Protein AF-A0A6M3LVD5-F1 (afdb_monomer_lite)

Structure (mmCIF, N/CA/C/O backbone):
data_AF-A0A6M3LVD5-F1
#
_entry.id   AF-A0A6M3LVD5-F1
#
loop_
_atom_site.group_PDB
_atom_site.id
_atom_site.type_symbol
_atom_site.label_atom_id
_atom_site.label_alt_id
_atom_site.label_comp_id
_atom_site.label_asym_id
_atom_site.label_entity_id
_atom_site.label_seq_id
_atom_site.pdbx_PDB_ins_code
_atom_site.Cartn_x
_atom_site.Cartn_y
_atom_site.Cartn_z
_atom_site.occupancy
_atom_site.B_iso_or_equiv
_atom_site.auth_seq_id
_atom_site.auth_comp_id
_atom_site.auth_asym_id
_atom_site.auth_atom_id
_atom_site.pdbx_PDB_model_num
ATOM 1 N N . MET A 1 1 ? -1.482 -11.958 -8.853 1.00 71.75 1 MET A N 1
ATOM 2 C CA . MET A 1 1 ? -2.565 -11.832 -7.852 1.00 71.75 1 MET A CA 1
ATOM 3 C C . MET A 1 1 ? -2.237 -10.636 -6.980 1.00 71.75 1 MET A C 1
ATOM 5 O O . MET A 1 1 ? -1.059 -10.420 -6.729 1.00 71.75 1 MET A O 1
ATOM 9 N N . ASN A 1 2 ? -3.229 -9.861 -6.551 1.00 80.25 2 ASN A N 1
ATOM 10 C CA . ASN A 1 2 ? -2.996 -8.746 -5.636 1.00 80.25 2 ASN A CA 1
ATOM 11 C C . ASN A 1 2 ? -3.563 -9.129 -4.272 1.00 80.25 2 ASN A C 1
ATOM 13 O O . ASN A 1 2 ? -4.730 -9.502 -4.179 1.00 80.25 2 ASN A O 1
ATOM 17 N N . LEU A 1 3 ? -2.725 -9.080 -3.240 1.00 87.94 3 LEU A N 1
ATOM 18 C CA . LEU A 1 3 ? -3.170 -9.163 -1.854 1.00 87.94 3 LEU A CA 1
ATOM 19 C C . LEU A 1 3 ? -3.458 -7.741 -1.388 1.00 87.94 3 LEU A C 1
ATOM 21 O O . LEU A 1 3 ? -2.615 -6.862 -1.553 1.00 87.94 3 LEU A O 1
ATOM 25 N N . ALA A 1 4 ? -4.649 -7.519 -0.851 1.00 91.12 4 ALA A N 1
ATOM 26 C CA . ALA A 1 4 ? -5.153 -6.205 -0.489 1.00 91.12 4 ALA A CA 1
ATOM 27 C C . ALA A 1 4 ? -5.620 -6.223 0.966 1.00 91.12 4 ALA A C 1
ATOM 29 O O . ALA A 1 4 ? -6.363 -7.122 1.356 1.00 91.12 4 ALA A O 1
ATOM 30 N N . THR A 1 5 ? -5.209 -5.229 1.751 1.00 91.44 5 THR A N 1
ATOM 31 C CA . THR A 1 5 ? -5.739 -5.003 3.101 1.00 91.44 5 THR A CA 1
ATOM 32 C C . THR A 1 5 ? -6.187 -3.548 3.248 1.00 91.44 5 THR A C 1
ATOM 34 O O . THR A 1 5 ? -5.503 -2.659 2.729 1.00 91.44 5 THR A O 1
ATOM 37 N N . PRO A 1 6 ? -7.336 -3.269 3.888 1.00 93.88 6 PRO A N 1
ATOM 38 C CA . PRO A 1 6 ? -7.766 -1.897 4.127 1.00 93.88 6 PRO A CA 1
ATOM 39 C C . PRO A 1 6 ? -6.770 -1.173 5.037 1.00 93.88 6 PRO A C 1
ATOM 41 O O . PRO A 1 6 ? -6.201 -1.765 5.951 1.00 93.88 6 PRO A O 1
ATOM 44 N N . CYS A 1 7 ? -6.568 0.117 4.799 1.00 93.88 7 CYS A N 1
ATOM 45 C CA . CYS A 1 7 ? -5.707 0.964 5.615 1.00 93.88 7 CYS A CA 1
ATOM 46 C C . CYS A 1 7 ? -6.192 2.419 5.603 1.00 93.88 7 CYS A C 1
ATOM 48 O O . CYS A 1 7 ? -6.886 2.843 4.678 1.00 93.88 7 CYS A O 1
ATOM 50 N N . THR A 1 8 ? -5.775 3.209 6.590 1.00 95.00 8 THR A N 1
ATOM 51 C CA . THR A 1 8 ? -6.018 4.660 6.620 1.00 95.00 8 THR A CA 1
ATOM 52 C C . THR A 1 8 ? -4.722 5.410 6.364 1.00 95.00 8 THR A C 1
ATOM 54 O O . THR A 1 8 ? -3.709 5.143 7.007 1.00 95.00 8 THR A O 1
ATOM 57 N N . VAL A 1 9 ? -4.727 6.371 5.443 1.00 94.44 9 VAL A N 1
ATOM 58 C CA . VAL A 1 9 ? -3.536 7.183 5.158 1.00 94.44 9 VAL A CA 1
ATOM 59 C C . VAL A 1 9 ? -3.413 8.289 6.197 1.00 94.44 9 VAL A C 1
ATOM 61 O O . VAL A 1 9 ? -4.259 9.168 6.260 1.00 94.44 9 VAL A O 1
ATOM 64 N N . ARG A 1 10 ? -2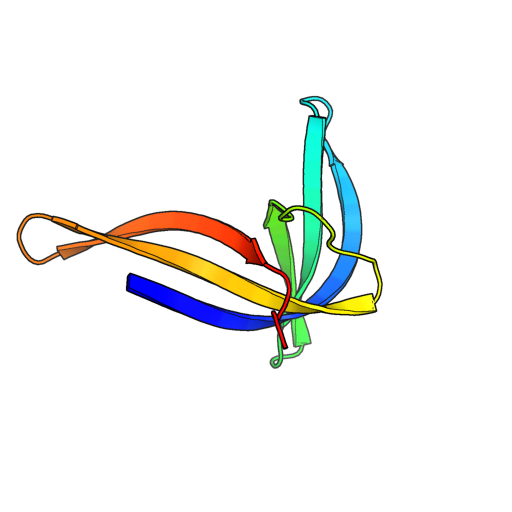.347 8.304 6.994 1.00 94.88 10 ARG A N 1
ATOM 65 C CA . ARG A 1 10 ? -2.147 9.303 8.059 1.00 94.88 10 ARG A CA 1
ATOM 66 C C . ARG A 1 10 ? -1.299 10.480 7.643 1.00 94.88 10 ARG A C 1
ATOM 68 O O . ARG A 1 10 ? -1.519 11.604 8.090 1.00 94.88 10 ARG A O 1
ATOM 75 N N . SER A 1 11 ? -0.328 10.248 6.776 1.00 93.75 11 SER A N 1
ATOM 76 C CA . SER A 1 11 ? 0.477 11.327 6.226 1.00 93.75 11 SER A CA 1
ATOM 77 C C . SER A 1 11 ? 1.037 10.955 4.864 1.00 93.75 11 SER A C 1
ATOM 79 O O . SER A 1 11 ? 1.086 9.789 4.474 1.00 93.75 11 SER A O 1
ATOM 81 N N . LEU A 1 12 ? 1.427 11.984 4.120 1.00 93.56 12 LEU A N 1
ATOM 82 C CA . LEU A 1 12 ? 2.038 11.867 2.809 1.00 93.56 12 LEU A CA 1
ATOM 83 C C . LEU A 1 12 ? 3.304 12.708 2.815 1.00 93.56 12 LEU A C 1
ATOM 85 O O . LEU A 1 12 ? 3.262 13.896 3.133 1.00 93.56 12 LEU A O 1
ATOM 89 N N . LYS A 1 13 ? 4.416 12.097 2.430 1.00 92.88 13 LYS A N 1
ATOM 90 C CA . LYS A 1 13 ? 5.699 12.772 2.253 1.00 92.88 13 LYS A CA 1
ATOM 91 C C . LYS A 1 13 ? 6.203 12.563 0.834 1.00 92.88 13 LYS A C 1
ATOM 93 O O . LYS A 1 13 ? 5.882 11.567 0.185 1.00 92.88 13 LYS A O 1
ATOM 98 N N . ARG A 1 14 ? 6.995 13.510 0.342 1.00 91.00 14 ARG A N 1
ATOM 99 C CA . ARG A 1 14 ? 7.680 13.383 -0.943 1.00 91.00 14 ARG A CA 1
ATOM 100 C C . ARG A 1 14 ? 9.139 13.042 -0.677 1.00 91.00 14 ARG A C 1
ATOM 102 O O . ARG A 1 14 ? 9.817 13.777 0.032 1.00 91.00 14 ARG A O 1
ATOM 109 N N . ALA A 1 15 ? 9.598 11.918 -1.205 1.00 85.94 15 ALA A N 1
ATOM 110 C CA . ALA A 1 15 ? 11.005 11.557 -1.175 1.00 85.94 15 ALA A CA 1
ATOM 111 C C . ALA A 1 15 ? 11.786 12.426 -2.174 1.00 85.94 15 ALA A C 1
ATOM 113 O O . ALA A 1 15 ? 11.228 12.908 -3.163 1.00 85.94 15 ALA A O 1
ATOM 114 N N . GLY A 1 16 ? 13.086 12.617 -1.933 1.00 85.44 16 GLY A N 1
ATOM 115 C CA . GLY A 1 16 ? 13.944 13.461 -2.779 1.00 85.44 16 GLY A CA 1
ATOM 116 C C . GLY A 1 16 ? 14.030 13.008 -4.243 1.00 85.44 16 GLY A C 1
ATOM 117 O O . GLY A 1 16 ? 14.336 13.810 -5.115 1.00 85.44 16 GLY A O 1
ATOM 118 N N . ASN A 1 17 ? 13.686 11.751 -4.530 1.00 86.06 17 ASN A N 1
ATOM 119 C CA . ASN A 1 17 ? 13.590 11.185 -5.879 1.00 86.06 17 ASN A CA 1
ATOM 120 C C . ASN A 1 17 ? 12.213 11.390 -6.549 1.00 86.06 17 ASN A C 1
ATOM 122 O O . ASN A 1 17 ? 11.930 10.775 -7.573 1.00 86.06 17 ASN A O 1
ATOM 126 N N . GLY A 1 18 ? 11.334 12.210 -5.966 1.00 82.88 18 GLY A N 1
ATOM 127 C CA . GLY A 1 18 ? 10.010 12.523 -6.508 1.00 82.88 18 GLY A CA 1
ATOM 128 C C . GLY A 1 18 ? 8.903 11.526 -6.149 1.00 82.88 18 GLY A C 1
ATOM 129 O O . GLY A 1 18 ? 7.733 11.833 -6.396 1.00 82.88 18 GLY A O 1
ATOM 130 N N . LEU A 1 19 ? 9.229 10.387 -5.521 1.00 86.88 19 LEU A N 1
ATOM 131 C CA . LEU A 1 19 ? 8.234 9.414 -5.063 1.00 86.88 19 LEU A CA 1
ATOM 132 C C . LEU A 1 19 ? 7.374 9.989 -3.934 1.00 86.88 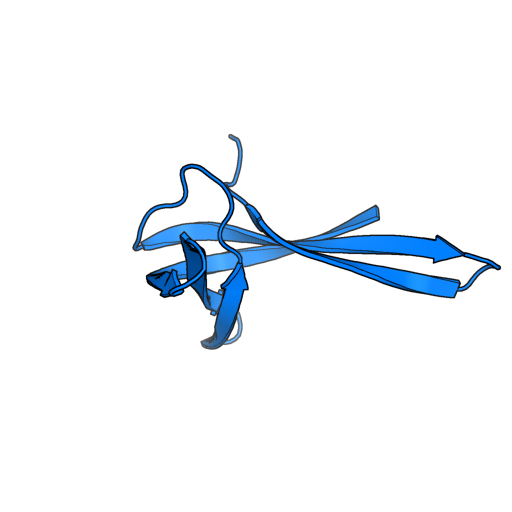19 LEU A C 1
ATOM 134 O O . LEU A 1 19 ? 7.861 10.690 -3.045 1.00 86.88 19 LEU A O 1
ATOM 138 N N . ARG A 1 20 ? 6.086 9.649 -3.939 1.00 92.88 20 ARG A N 1
ATOM 139 C CA . ARG A 1 20 ? 5.180 9.922 -2.819 1.00 92.88 20 ARG A CA 1
ATOM 140 C C . ARG A 1 20 ? 5.165 8.703 -1.906 1.00 92.88 20 ARG A C 1
ATOM 142 O O . ARG A 1 20 ? 4.907 7.600 -2.369 1.00 92.88 20 ARG A O 1
ATOM 149 N N . ILE A 1 21 ? 5.438 8.904 -0.624 1.00 94.12 21 ILE A N 1
ATOM 150 C CA . ILE A 1 21 ? 5.376 7.868 0.408 1.00 94.12 21 ILE A CA 1
ATOM 151 C C . ILE A 1 21 ? 4.202 8.199 1.328 1.00 94.12 21 ILE A C 1
ATOM 153 O O . ILE A 1 21 ? 4.104 9.321 1.827 1.00 94.12 21 ILE A O 1
ATOM 157 N N . ALA A 1 22 ? 3.309 7.238 1.525 1.00 94.56 22 ALA A N 1
ATOM 158 C CA . ALA A 1 22 ? 2.236 7.299 2.502 1.00 94.56 22 ALA A CA 1
ATOM 159 C C . ALA A 1 22 ? 2.685 6.622 3.797 1.00 94.56 22 ALA A C 1
ATOM 161 O O . ALA A 1 22 ? 3.242 5.525 3.766 1.00 94.56 22 ALA A O 1
ATOM 162 N N . VAL A 1 23 ? 2.402 7.265 4.927 1.00 95.06 23 VAL A N 1
ATOM 163 C CA . VAL A 1 23 ? 2.336 6.579 6.218 1.00 95.06 23 VAL A CA 1
ATOM 164 C C . VAL A 1 23 ? 0.909 6.086 6.370 1.00 95.06 23 VAL A C 1
ATOM 166 O O . VAL A 1 23 ? -0.026 6.891 6.348 1.00 95.06 23 VAL A O 1
ATOM 169 N N . VAL A 1 24 ? 0.741 4.776 6.487 1.00 95.44 24 VAL A N 1
ATOM 170 C CA . VAL A 1 24 ? -0.564 4.136 6.644 1.00 95.44 24 VAL A CA 1
ATOM 171 C C . VAL A 1 24 ? -0.709 3.524 8.022 1.00 95.44 24 VAL A C 1
ATOM 173 O O . VAL A 1 24 ? 0.262 3.029 8.585 1.00 95.44 24 VAL A O 1
ATOM 176 N N . GLU A 1 25 ? -1.932 3.558 8.531 1.00 95.56 25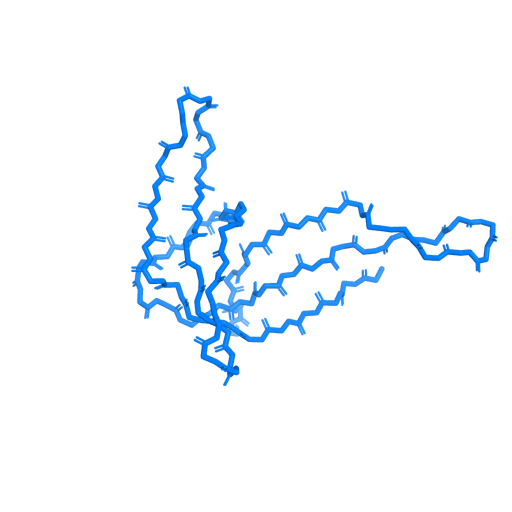 GLU A N 1
ATOM 177 C CA . GLU A 1 25 ? -2.373 2.810 9.702 1.00 95.56 25 GLU A CA 1
ATOM 178 C C . GLU A 1 25 ? -3.197 1.609 9.242 1.00 95.56 25 GLU A C 1
ATOM 180 O O . GLU A 1 25 ? -4.120 1.746 8.427 1.00 95.56 25 GLU A O 1
ATOM 185 N N . LEU A 1 26 ? -2.834 0.433 9.739 1.00 94.19 26 LEU A N 1
ATOM 186 C CA . LEU A 1 26 ? -3.511 -0.827 9.469 1.00 94.19 26 LEU A CA 1
ATOM 187 C C . LEU A 1 26 ? -4.627 -1.086 10.498 1.00 94.19 26 LEU A C 1
ATOM 189 O O . LEU A 1 26 ? -4.658 -0.451 11.551 1.00 94.19 26 LEU A O 1
ATOM 193 N N . PRO A 1 27 ? -5.558 -2.023 10.229 1.00 91.88 27 PRO A N 1
ATOM 194 C CA . PRO A 1 27 ? -6.683 -2.299 11.126 1.00 91.88 27 PRO A CA 1
ATOM 195 C C . PRO A 1 27 ? -6.268 -2.834 12.503 1.00 91.88 27 PRO A C 1
ATOM 197 O O . PRO A 1 27 ? -7.050 -2.769 13.445 1.00 91.88 27 PRO A O 1
ATOM 200 N N . ASP A 1 28 ? -5.052 -3.368 12.616 1.00 92.56 28 ASP A N 1
ATOM 201 C CA . ASP A 1 28 ? -4.446 -3.823 13.869 1.00 92.56 28 ASP A CA 1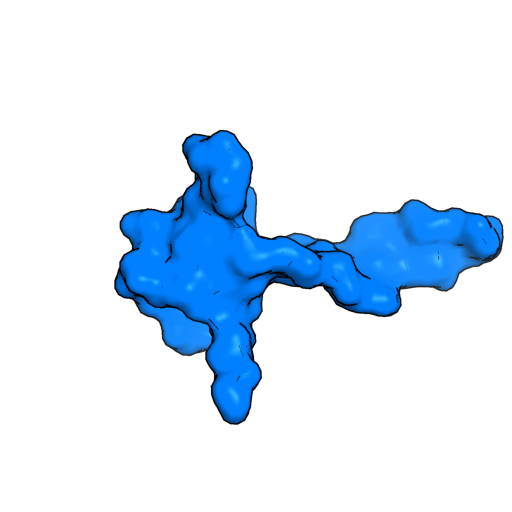
ATOM 202 C C . ASP A 1 28 ? -3.790 -2.681 14.676 1.00 92.56 28 ASP A C 1
ATOM 204 O O . ASP A 1 28 ? -3.201 -2.929 15.726 1.00 92.56 28 ASP A O 1
ATOM 208 N N . GLY A 1 29 ? -3.891 -1.433 14.201 1.00 92.25 29 GLY A N 1
ATOM 209 C CA . GLY A 1 29 ? -3.320 -0.241 14.833 1.00 92.25 29 GLY A CA 1
ATOM 210 C C . GLY A 1 29 ? -1.823 -0.052 14.574 1.00 92.25 29 GLY A C 1
ATOM 211 O O . GLY A 1 29 ? -1.221 0.878 15.112 1.00 92.25 29 GLY A O 1
ATOM 212 N N . THR A 1 30 ? -1.200 -0.914 13.766 1.00 95.25 30 THR A N 1
ATOM 213 C CA . THR A 1 30 ? 0.206 -0.760 13.380 1.00 95.25 30 THR A CA 1
ATOM 214 C C . THR A 1 30 ? 0.370 0.261 12.255 1.00 95.25 30 THR A C 1
ATOM 216 O O . THR A 1 30 ? -0.569 0.572 11.516 1.00 95.25 30 THR A O 1
ATOM 219 N N . PHE A 1 31 ? 1.587 0.793 12.116 1.00 94.69 31 PHE A N 1
ATOM 220 C CA . PHE A 1 31 ? 1.919 1.803 11.113 1.00 94.69 31 PHE A CA 1
ATOM 221 C C . PHE A 1 31 ? 3.001 1.310 10.155 1.00 94.69 31 PHE A C 1
ATOM 223 O O . PHE A 1 31 ? 3.923 0.599 10.555 1.00 94.69 31 PHE A O 1
ATOM 230 N N . GLY A 1 32 ? 2.923 1.742 8.895 1.00 91.88 32 GLY A N 1
ATOM 231 C CA . GLY A 1 32 ? 3.916 1.422 7.870 1.00 91.88 32 GLY A CA 1
ATOM 232 C C . GLY A 1 32 ? 4.132 2.554 6.869 1.00 91.88 32 GLY A C 1
ATOM 233 O O . GLY A 1 32 ? 3.233 3.355 6.615 1.00 91.88 32 GLY A O 1
ATOM 234 N N . GLU A 1 33 ? 5.329 2.609 6.280 1.00 93.75 33 GLU A N 1
ATOM 235 C CA . GLU A 1 33 ? 5.664 3.536 5.196 1.00 93.75 33 GLU A CA 1
ATOM 236 C C . GLU A 1 33 ? 5.709 2.812 3.857 1.00 93.75 33 GLU A C 1
ATOM 238 O O . GLU A 1 33 ? 6.427 1.826 3.691 1.00 93.75 33 GLU A O 1
ATOM 243 N N . VAL A 1 34 ? 4.954 3.310 2.886 1.00 93.81 34 VAL A N 1
ATOM 244 C CA . VAL A 1 34 ? 4.719 2.600 1.628 1.00 93.81 34 VAL A CA 1
ATOM 245 C C . VAL A 1 34 ? 4.554 3.578 0.468 1.00 93.81 34 VAL A C 1
ATOM 247 O O . VAL A 1 34 ? 4.066 4.692 0.669 1.00 93.81 34 VAL A O 1
ATOM 250 N N . PRO A 1 35 ? 4.947 3.207 -0.764 1.00 94.44 35 PRO A N 1
ATOM 251 C CA . PRO A 1 35 ? 4.715 4.053 -1.929 1.00 94.44 35 PRO A CA 1
ATOM 252 C C . PRO A 1 35 ? 3.225 4.369 -2.094 1.00 94.44 35 PRO A C 1
ATOM 254 O O . PRO A 1 35 ? 2.383 3.472 -2.080 1.00 94.44 35 PRO A O 1
ATOM 257 N N . ALA A 1 36 ? 2.896 5.646 -2.252 1.00 93.38 36 ALA A N 1
ATOM 258 C CA . ALA A 1 36 ? 1.536 6.100 -2.487 1.00 93.38 36 ALA A CA 1
ATOM 259 C C . ALA A 1 36 ? 1.238 6.092 -3.988 1.00 93.38 36 ALA A C 1
ATOM 261 O O . ALA A 1 36 ? 1.996 6.661 -4.777 1.00 93.38 36 ALA A O 1
ATOM 262 N N . GLY A 1 37 ? 0.121 5.477 -4.369 1.00 89.44 37 GLY A N 1
ATOM 263 C CA . GLY A 1 37 ? -0.447 5.613 -5.701 1.00 89.44 37 GLY A CA 1
ATOM 264 C C . GLY A 1 37 ? -0.987 7.019 -5.962 1.00 89.44 37 GLY A C 1
ATOM 265 O O . GLY A 1 37 ? -1.086 7.871 -5.069 1.00 89.44 37 GLY A O 1
ATOM 266 N N . ASP A 1 38 ? -1.351 7.264 -7.215 1.00 87.25 38 ASP A N 1
ATOM 267 C CA . ASP A 1 38 ? -1.855 8.562 -7.644 1.00 87.25 38 ASP A CA 1
ATOM 268 C C . ASP A 1 38 ? -3.213 8.892 -7.013 1.00 87.25 38 ASP A C 1
ATOM 270 O O . ASP A 1 38 ? -4.059 8.031 -6.779 1.00 87.25 38 ASP A O 1
ATOM 274 N N . GLY A 1 39 ? -3.425 10.177 -6.726 1.00 86.62 39 GLY A N 1
ATOM 275 C CA . GLY A 1 39 ? -4.702 10.676 -6.208 1.00 86.62 39 GLY A CA 1
ATOM 276 C C . GLY A 1 39 ? -4.990 10.401 -4.726 1.00 86.62 39 GLY A C 1
ATOM 277 O O . GLY A 1 39 ? -6.016 10.877 -4.248 1.00 86.62 39 GLY A O 1
ATOM 278 N N . ILE A 1 40 ? -4.099 9.722 -3.991 1.00 91.25 40 ILE A N 1
ATOM 279 C CA . ILE A 1 40 ? -4.235 9.492 -2.541 1.00 91.25 40 ILE A CA 1
ATOM 280 C C . ILE A 1 40 ? -4.148 10.806 -1.751 1.00 91.25 40 ILE A C 1
ATOM 282 O O . ILE A 1 40 ? -3.243 11.626 -1.986 1.00 91.25 40 ILE A O 1
ATOM 286 N N . LYS A 1 41 ? -5.052 10.975 -0.778 1.00 90.62 41 LYS A N 1
ATOM 287 C CA . LYS A 1 41 ? -5.083 12.101 0.167 1.00 90.62 41 LYS A CA 1
ATOM 288 C C . LYS A 1 41 ? -4.828 11.657 1.609 1.00 90.62 41 LYS A C 1
ATOM 290 O O . LYS A 1 41 ? -4.867 10.478 1.943 1.00 90.62 41 LYS A O 1
ATOM 295 N N . LYS A 1 42 ? -4.523 12.636 2.463 1.00 91.12 42 LYS A N 1
ATOM 296 C CA . LYS A 1 42 ? -4.404 12.440 3.911 1.00 91.12 42 LYS A CA 1
ATOM 297 C C . LYS A 1 42 ? -5.786 12.135 4.507 1.00 91.12 42 LYS A C 1
ATOM 299 O O . LYS A 1 42 ? -6.773 12.708 4.056 1.00 91.12 42 LYS A O 1
ATOM 304 N N . ASP A 1 43 ? -5.811 11.260 5.505 1.00 91.31 43 ASP A N 1
ATOM 305 C CA . ASP A 1 43 ? -6.981 10.776 6.246 1.00 91.31 43 ASP A CA 1
ATOM 306 C C . ASP A 1 43 ? -8.016 10.049 5.366 1.00 91.31 43 ASP A C 1
ATOM 308 O O . ASP A 1 43 ? -9.174 9.882 5.740 1.00 91.31 43 ASP A O 1
ATOM 312 N N . GLU A 1 44 ? -7.590 9.584 4.187 1.00 91.06 44 GLU A N 1
ATOM 313 C CA . GLU A 1 44 ? -8.418 8.812 3.265 1.00 91.06 44 GLU A CA 1
ATOM 314 C C . GLU A 1 44 ? -8.337 7.310 3.580 1.00 91.06 44 GLU A C 1
ATOM 316 O O . GLU A 1 44 ? -7.258 6.770 3.851 1.00 91.06 44 GLU A O 1
ATOM 321 N N . ALA A 1 45 ? -9.485 6.631 3.507 1.00 92.75 45 ALA A N 1
ATOM 322 C CA . ALA A 1 45 ? -9.546 5.175 3.508 1.00 92.75 45 ALA A CA 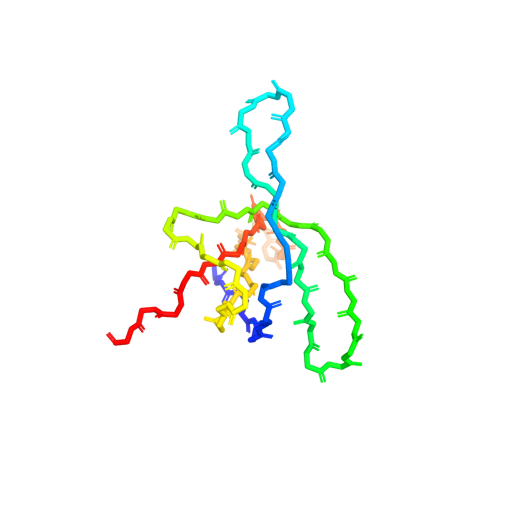1
ATOM 323 C C . ALA A 1 45 ? -9.020 4.637 2.170 1.00 92.75 45 ALA A C 1
ATOM 325 O O . ALA A 1 45 ? -9.481 5.020 1.093 1.00 92.75 45 ALA A O 1
ATOM 326 N N . ALA A 1 46 ? -8.050 3.739 2.245 1.00 93.50 46 ALA A N 1
ATOM 327 C CA . ALA A 1 46 ? -7.320 3.215 1.105 1.00 93.50 46 ALA A CA 1
ATOM 328 C C . ALA A 1 46 ? -7.064 1.713 1.276 1.00 93.50 46 ALA A C 1
ATOM 330 O O . ALA A 1 46 ? -7.493 1.091 2.251 1.00 93.50 46 ALA A O 1
ATOM 331 N N . VAL A 1 47 ? -6.364 1.123 0.312 1.00 93.81 47 VAL A N 1
ATOM 332 C CA . VAL A 1 47 ? -5.942 -0.277 0.357 1.00 93.81 47 VAL A CA 1
ATOM 333 C C . VAL A 1 47 ? -4.435 -0.353 0.202 1.00 93.81 47 VAL A C 1
ATOM 335 O O . VAL A 1 47 ? -3.868 0.175 -0.754 1.00 93.81 47 VAL A O 1
ATOM 338 N N . LEU A 1 48 ? -3.787 -1.059 1.121 1.00 92.94 48 LEU A N 1
ATOM 339 C CA . LEU A 1 48 ? -2.413 -1.498 0.954 1.00 92.94 48 LEU A CA 1
ATOM 340 C C . LEU A 1 48 ? -2.412 -2.738 0.056 1.00 92.94 48 LEU A C 1
ATOM 342 O O . LEU A 1 48 ? -2.925 -3.790 0.441 1.00 92.94 48 LEU A O 1
ATOM 346 N N . ALA A 1 49 ? -1.840 -2.602 -1.139 1.00 92.44 49 ALA A N 1
ATOM 347 C CA . ALA A 1 49 ? -1.796 -3.643 -2.152 1.00 92.44 49 ALA A CA 1
ATOM 348 C C . ALA A 1 49 ? -0.371 -4.185 -2.336 1.00 92.44 49 ALA A C 1
ATOM 350 O O . ALA A 1 49 ? 0.574 -3.440 -2.616 1.00 92.44 49 ALA A O 1
ATOM 351 N N . VAL A 1 50 ? -0.234 -5.507 -2.233 1.00 93.00 50 VAL A N 1
ATOM 352 C CA . VAL A 1 50 ? 0.969 -6.258 -2.601 1.00 93.00 50 VAL A CA 1
ATOM 353 C C . VAL A 1 50 ? 0.676 -7.021 -3.887 1.00 93.00 50 VAL A C 1
ATOM 355 O O . VAL A 1 50 ? -0.147 -7.941 -3.913 1.00 93.00 50 VAL A O 1
ATOM 358 N N . THR A 1 51 ? 1.382 -6.682 -4.959 1.00 92.25 51 THR A N 1
ATOM 359 C CA . THR A 1 51 ? 1.337 -7.455 -6.201 1.00 92.25 51 THR A CA 1
ATOM 360 C C . THR A 1 51 ? 2.231 -8.673 -6.043 1.00 92.25 51 THR A C 1
ATOM 362 O O . THR A 1 51 ? 3.441 -8.532 -5.856 1.00 92.25 51 THR A O 1
ATOM 365 N N . VAL A 1 52 ? 1.662 -9.871 -6.163 1.00 93.62 52 VAL A N 1
ATOM 366 C CA . VAL A 1 52 ? 2.407 -11.134 -6.139 1.00 93.62 52 VAL A CA 1
ATOM 367 C C . VAL A 1 52 ? 2.368 -11.824 -7.502 1.00 93.62 52 VAL A C 1
ATOM 369 O O . VAL A 1 52 ? 1.313 -11.975 -8.133 1.00 93.62 52 VAL A O 1
ATOM 372 N N . GLY A 1 53 ? 3.549 -12.227 -7.963 1.00 91.50 53 GLY A N 1
ATOM 373 C CA . GLY A 1 53 ? 3.741 -13.070 -9.137 1.00 91.50 53 GLY A CA 1
ATOM 374 C C . GLY A 1 53 ? 3.914 -14.532 -8.740 1.00 91.50 53 GLY A C 1
ATOM 375 O O . GLY A 1 53 ? 4.276 -14.832 -7.602 1.00 91.50 53 GLY A O 1
ATOM 376 N N . VAL A 1 54 ? 3.680 -15.433 -9.693 1.00 92.00 54 VAL A N 1
ATOM 377 C CA . VAL A 1 54 ? 3.966 -16.863 -9.542 1.00 92.00 54 VAL A CA 1
ATOM 378 C C . VAL A 1 54 ? 5.084 -17.223 -10.506 1.00 92.00 54 VAL A C 1
ATOM 380 O O . VAL A 1 54 ? 4.981 -16.945 -11.698 1.00 92.00 54 VAL A O 1
ATOM 383 N N . GLN A 1 55 ? 6.147 -17.836 -9.997 1.00 92.62 55 GLN A N 1
ATOM 384 C CA . GLN A 1 55 ? 7.236 -18.361 -10.815 1.00 92.62 55 GLN A CA 1
ATOM 385 C C . GLN A 1 55 ? 7.651 -19.721 -10.262 1.00 92.62 55 GLN A C 1
ATOM 387 O O . GLN A 1 55 ? 7.880 -19.850 -9.062 1.00 92.62 55 GLN A O 1
ATOM 392 N N . SER A 1 56 ? 7.710 -20.740 -11.123 1.00 91.50 56 SER A N 1
ATOM 393 C CA . SER A 1 56 ? 8.077 -22.114 -10.739 1.00 91.50 56 SER A CA 1
ATOM 394 C C . SER A 1 56 ? 7.326 -22.616 -9.493 1.00 91.50 56 SER A C 1
ATOM 396 O O . SER A 1 56 ? 7.932 -23.121 -8.550 1.00 91.50 56 SER A O 1
ATOM 398 N N . SER A 1 57 ? 6.004 -22.412 -9.468 1.00 90.75 57 SER A N 1
ATOM 399 C CA . SER A 1 57 ? 5.109 -22.791 -8.360 1.00 90.75 57 SER A CA 1
ATOM 400 C C . SER A 1 57 ? 5.393 -22.110 -7.011 1.00 90.75 57 SER A C 1
ATOM 402 O O . SER A 1 57 ? 4.929 -22.578 -5.974 1.00 90.75 57 SER A O 1
ATOM 404 N N . ARG A 1 58 ? 6.128 -20.992 -7.000 1.00 92.31 58 ARG A N 1
ATOM 405 C CA . ARG A 1 58 ? 6.397 -20.176 -5.806 1.00 92.31 58 ARG A CA 1
ATOM 406 C C . ARG A 1 58 ? 5.827 -18.769 -5.97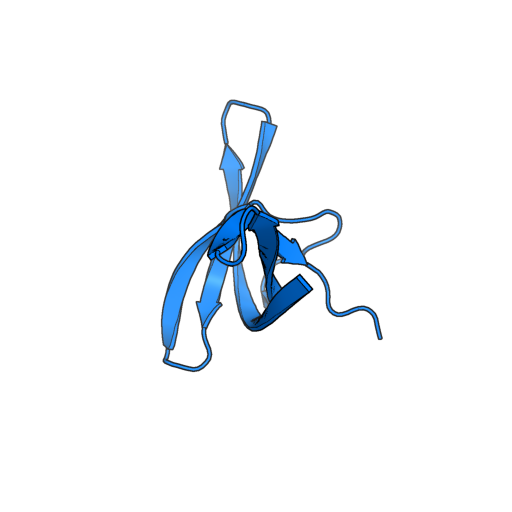0 1.00 92.31 58 ARG A C 1
ATOM 408 O O . ARG A 1 58 ? 5.801 -18.228 -7.077 1.00 92.31 58 ARG A O 1
ATOM 415 N N . LEU A 1 59 ? 5.375 -18.185 -4.860 1.00 90.88 59 LEU A N 1
ATOM 416 C CA . LEU A 1 59 ? 4.889 -16.806 -4.802 1.00 90.88 59 LEU A CA 1
ATOM 417 C C . LEU A 1 59 ? 6.055 -15.848 -4.556 1.00 90.88 59 LEU A C 1
ATOM 419 O O . LEU A 1 59 ? 6.858 -16.076 -3.654 1.00 90.88 59 LEU A O 1
ATOM 423 N N . TYR A 1 60 ? 6.109 -14.757 -5.319 1.00 90.88 60 TYR A N 1
ATOM 424 C CA . TYR A 1 60 ? 7.116 -13.710 -5.149 1.00 90.88 60 TYR A CA 1
ATOM 425 C C . TYR A 1 60 ? 6.472 -12.323 -5.124 1.00 90.88 60 TYR A C 1
ATOM 427 O O . TYR A 1 60 ? 5.657 -12.019 -6.005 1.00 90.88 60 TYR A O 1
ATOM 435 N N . PRO A 1 61 ? 6.842 -11.454 -4.166 1.00 90.44 61 PRO A N 1
ATOM 436 C CA . PRO A 1 61 ? 6.408 -10.066 -4.178 1.00 90.44 61 PRO A CA 1
ATOM 437 C C . PRO A 1 61 ? 7.033 -9.344 -5.377 1.00 90.44 61 PRO A C 1
ATOM 439 O O . PRO A 1 61 ? 8.231 -9.442 -5.637 1.00 90.44 61 PRO A O 1
ATOM 442 N N . ARG A 1 62 ? 6.202 -8.634 -6.136 1.00 92.62 62 ARG A N 1
ATOM 443 C CA . ARG A 1 62 ? 6.586 -7.873 -7.336 1.00 92.62 62 ARG A CA 1
ATOM 444 C C . ARG A 1 62 ? 6.433 -6.371 -7.150 1.00 92.62 62 ARG A C 1
ATOM 446 O O . ARG A 1 62 ? 7.085 -5.612 -7.856 1.00 92.62 62 ARG A O 1
ATOM 453 N N . GLY A 1 63 ? 5.572 -5.947 -6.232 1.00 91.38 63 GLY A N 1
ATOM 454 C CA . GLY A 1 63 ? 5.342 -4.540 -5.945 1.00 91.38 63 GLY A CA 1
ATOM 455 C C . GLY A 1 63 ? 4.524 -4.351 -4.679 1.00 91.38 63 GLY A C 1
ATOM 456 O O . GLY A 1 63 ? 3.782 -5.244 -4.272 1.00 91.38 63 GLY A O 1
ATOM 457 N N . LEU A 1 64 ? 4.676 -3.176 -4.078 1.00 92.00 64 LEU A N 1
ATOM 458 C CA . LEU A 1 64 ? 3.946 -2.732 -2.900 1.00 92.00 64 LEU A CA 1
ATOM 459 C C . LEU A 1 64 ? 3.552 -1.275 -3.103 1.00 92.00 64 LEU A C 1
ATOM 461 O O . LEU A 1 64 ? 4.417 -0.447 -3.396 1.00 92.00 64 LEU A O 1
ATOM 465 N N . ARG A 1 65 ? 2.266 -0.964 -2.955 1.00 93.06 65 ARG A N 1
ATOM 466 C CA . ARG A 1 65 ? 1.773 0.415 -2.994 1.00 93.06 65 ARG A CA 1
ATOM 467 C C . ARG A 1 65 ? 0.430 0.554 -2.293 1.00 93.06 65 ARG A C 1
ATOM 469 O O . ARG A 1 65 ? -0.304 -0.417 -2.139 1.00 93.06 65 ARG A O 1
ATOM 476 N N . VAL A 1 66 ? 0.106 1.778 -1.907 1.00 93.69 66 VAL A N 1
ATOM 477 C CA . VAL A 1 66 ? -1.230 2.152 -1.439 1.00 93.69 66 VAL A CA 1
ATOM 478 C C . VAL A 1 66 ? -2.046 2.626 -2.621 1.00 93.69 66 VAL A C 1
ATOM 480 O O . VAL A 1 66 ? -1.626 3.523 -3.351 1.00 93.69 66 VAL A O 1
ATOM 483 N N . GLU A 1 67 ? -3.214 2.031 -2.800 1.00 92.12 67 GLU A N 1
ATOM 484 C CA . GLU A 1 67 ? -4.154 2.357 -3.860 1.00 92.12 67 GLU A CA 1
ATOM 485 C C . GLU A 1 67 ? -5.447 2.907 -3.274 1.00 92.12 67 GLU A C 1
ATOM 487 O O . GLU A 1 67 ? -5.854 2.582 -2.155 1.00 92.12 67 GLU A O 1
ATOM 492 N N . ARG A 1 68 ? -6.102 3.767 -4.050 1.00 88.62 68 ARG A N 1
ATOM 493 C CA . ARG A 1 68 ? -7.401 4.309 -3.683 1.00 88.62 68 ARG A CA 1
ATOM 494 C C . ARG A 1 68 ? -8.450 3.214 -3.835 1.00 88.62 68 ARG A C 1
ATOM 496 O O . ARG A 1 68 ? -8.432 2.484 -4.823 1.00 88.62 68 ARG A O 1
ATOM 503 N N . ILE A 1 69 ? -9.391 3.138 -2.899 1.00 79.50 69 ILE A N 1
ATOM 504 C CA . ILE A 1 69 ? -10.576 2.294 -3.063 1.00 79.50 69 ILE A CA 1
ATOM 505 C C . ILE A 1 69 ? -11.426 2.943 -4.161 1.00 79.50 69 ILE A C 1
ATOM 507 O O . ILE A 1 69 ? -12.075 3.963 -3.927 1.00 79.50 69 ILE A O 1
ATOM 511 N N . ALA A 1 70 ? -11.363 2.412 -5.383 1.00 62.09 70 ALA A N 1
ATOM 512 C CA . ALA A 1 70 ? -12.322 2.776 -6.417 1.00 62.09 70 ALA A CA 1
ATOM 513 C C . ALA A 1 70 ? -13.700 2.275 -5.964 1.00 62.09 70 ALA A C 1
ATOM 515 O O . ALA A 1 70 ? -13.847 1.103 -5.614 1.00 62.09 70 ALA A O 1
ATOM 516 N N . LYS A 1 71 ? -14.660 3.195 -5.885 1.00 47.12 71 LYS A N 1
ATOM 517 C CA . LYS A 1 71 ? -16.049 2.908 -5.531 1.00 47.12 71 LYS A CA 1
ATOM 518 C C . LYS A 1 71 ? -16.815 2.431 -6.756 1.00 47.12 71 LYS A C 1
ATOM 520 O O . LYS A 1 71 ? -16.521 2.968 -7.848 1.00 47.12 71 LYS A O 1
#

Foldseek 3Di:
DKDKFKWFFADWDADPVRWIWTWIAGPVRDTDIFTEDPPDDHRAIWIWIFDWDADPNDIDTDGTYIGHPDD

Organism: NCBI:txid1070528

Sequence (71 aa):
MNLATPCTVRSLKRAGNGLRIAVVELPDGTFGEVPAGDGIKKDEAAVLAVTVGVQSSRLYPRGLRVERIAK

Secondary structure (DSSP, 8-state):
-EEEEEEEEEEEEE-TTS-EEEEEE-TTS-EEEEEBPTT--TT-EEEEEEEEEEETTEEEEEEEEEEE---

Radius of gyration: 12.79 Å; chains: 1; bounding box: 30×36×26 Å

pLDDT: mean 90.24, std 7.37, range [47.12, 95.56]